Protein AF-A0A1G1KZN9-F1 (afdb_monomer)

Sequence (54 aa):
MFGLGFQEVLVILLVAVLIFGAGRLPEIGKALGKAIREFKKAVDGSTETKEEKK

Secondary structure (DSSP, 8-state):
-----HHHHHHHHHHHHHHH-TTHHHHHHHHHHHHHHHHHHHHHTTT-------

Organism: NCBI:txid1801832

Mean predicted aligned error: 9.11 Å

InterPro domains:
  IPR003369 Sec-independent protein translocase protein TatA/B/E [PF02416] (2-45)
  IPR006312 Sec-independent protein translocase protein TatA/E [MF_00236] (1-52)
  IPR006312 Sec-independent protein translocase protein TatA/E [TIGR01411] (3-46)

Foldseek 3Di:
DDDCDPVNVVVVVVVVCVVQNPVRVVVVVVVVVVVVVVVCCVVCVVPDDDPPDD

Structure (mmCIF, N/CA/C/O backbone):
data_AF-A0A1G1KZN9-F1
#
_entry.id   AF-A0A1G1KZN9-F1
#
loop_
_atom_site.group_PDB
_atom_site.id
_atom_site.type_symbol
_atom_site.label_atom_id
_atom_site.label_alt_id
_atom_site.label_comp_id
_atom_site.label_asym_id
_atom_site.label_entity_id
_atom_site.label_seq_id
_atom_site.pdbx_PDB_ins_code
_atom_site.Cartn_x
_atom_site.Cartn_y
_atom_site.Cartn_z
_atom_site.occupancy
_atom_site.B_iso_or_equiv
_atom_site.auth_seq_id
_atom_site.auth_comp_id
_atom_site.auth_asym_id
_atom_site.auth_atom_id
_atom_site.pdbx_PDB_model_num
ATOM 1 N N . MET A 1 1 ? 21.859 -17.075 -6.022 1.00 55.03 1 MET A N 1
ATOM 2 C CA . MET A 1 1 ? 22.191 -15.995 -6.979 1.00 55.03 1 MET A CA 1
ATOM 3 C C . MET A 1 1 ? 20.928 -15.482 -7.679 1.00 55.03 1 MET A C 1
ATOM 5 O O . MET A 1 1 ? 20.893 -15.493 -8.891 1.00 55.03 1 MET A O 1
ATOM 9 N N . PHE A 1 2 ? 19.891 -15.063 -6.947 1.00 63.50 2 PHE A N 1
ATOM 10 C CA . PHE A 1 2 ? 18.693 -14.402 -7.500 1.00 63.50 2 PHE A CA 1
ATOM 11 C C . PHE A 1 2 ? 17.927 -13.792 -6.317 1.00 63.50 2 PHE A C 1
ATOM 13 O O . PHE A 1 2 ? 16.946 -14.341 -5.829 1.00 63.50 2 PHE A O 1
ATOM 20 N N . GLY A 1 3 ? 18.474 -12.718 -5.751 1.00 71.44 3 GLY A N 1
ATOM 21 C CA . GLY A 1 3 ? 17.687 -11.833 -4.899 1.00 71.44 3 GLY A CA 1
ATOM 22 C C . GLY A 1 3 ? 17.031 -10.826 -5.826 1.00 71.44 3 GLY A C 1
ATOM 23 O O . GLY A 1 3 ? 17.730 -10.267 -6.666 1.00 71.44 3 GLY A O 1
ATOM 24 N N . LEU A 1 4 ? 15.717 -10.629 -5.718 1.00 79.31 4 LEU A N 1
ATOM 25 C CA . LEU A 1 4 ? 15.065 -9.506 -6.386 1.00 79.31 4 LEU A CA 1
ATOM 26 C C . LEU A 1 4 ? 15.729 -8.228 -5.874 1.00 79.31 4 LEU A C 1
ATOM 28 O O . LEU A 1 4 ? 15.572 -7.866 -4.706 1.00 79.31 4 LEU A O 1
ATOM 32 N N . GLY A 1 5 ? 16.538 -7.602 -6.721 1.00 89.62 5 GLY A N 1
ATOM 33 C CA . GLY A 1 5 ? 17.169 -6.338 -6.411 1.00 89.62 5 GLY A CA 1
ATOM 34 C C . GLY A 1 5 ? 16.136 -5.220 -6.423 1.00 89.62 5 GLY A C 1
ATOM 35 O O . GLY A 1 5 ? 15.013 -5.351 -6.919 1.00 89.62 5 GLY A O 1
ATOM 36 N N . PHE A 1 6 ? 16.532 -4.079 -5.864 1.00 92.12 6 PHE A N 1
ATOM 37 C CA . PHE A 1 6 ? 15.690 -2.885 -5.856 1.00 92.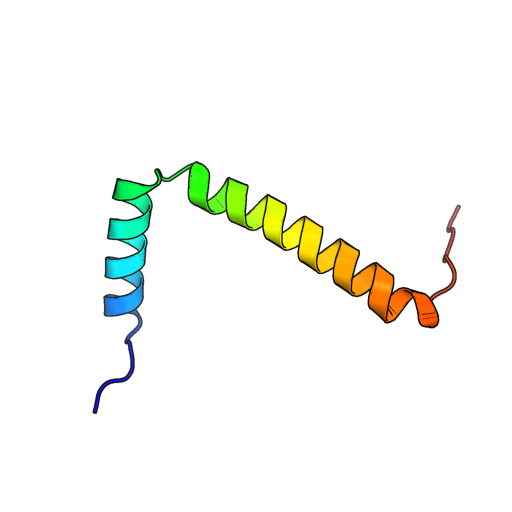12 6 PHE A CA 1
ATOM 38 C C . PHE A 1 6 ? 15.254 -2.488 -7.276 1.00 92.12 6 PHE A C 1
ATOM 40 O O . PHE A 1 6 ? 14.122 -2.058 -7.484 1.00 92.12 6 PHE A O 1
ATOM 47 N N . GLN A 1 7 ? 16.133 -2.690 -8.260 1.00 91.94 7 GLN A N 1
ATOM 48 C CA . GLN A 1 7 ? 15.888 -2.347 -9.654 1.00 91.94 7 GLN A CA 1
ATOM 49 C C . GLN A 1 7 ? 14.812 -3.240 -10.290 1.00 91.94 7 GLN A C 1
ATOM 51 O O . GLN A 1 7 ? 13.907 -2.724 -10.942 1.00 91.94 7 GLN A O 1
ATOM 56 N N . GLU A 1 8 ? 14.844 -4.555 -10.057 1.00 91.88 8 GLU A N 1
ATOM 57 C CA . GLU A 1 8 ? 13.822 -5.484 -10.550 1.00 91.88 8 GLU A CA 1
ATOM 58 C C . GLU A 1 8 ? 12.451 -5.195 -9.931 1.00 91.88 8 GLU A C 1
ATOM 60 O O . GLU A 1 8 ? 11.445 -5.161 -10.642 1.00 91.88 8 GLU A O 1
ATOM 65 N N . VAL A 1 9 ? 12.405 -4.921 -8.621 1.00 93.44 9 VAL A N 1
ATOM 66 C CA . VAL A 1 9 ? 11.161 -4.541 -7.934 1.00 93.44 9 VAL A CA 1
ATOM 67 C C . VAL A 1 9 ? 10.584 -3.254 -8.526 1.00 93.44 9 VAL A C 1
ATOM 69 O O . VAL A 1 9 ? 9.375 -3.176 -8.746 1.00 93.44 9 VAL A O 1
ATOM 72 N N . LEU A 1 10 ? 11.429 -2.268 -8.841 1.00 93.56 10 LEU A N 1
ATOM 73 C CA . LEU A 1 10 ? 10.994 -1.009 -9.446 1.00 93.56 10 LEU A CA 1
ATOM 74 C C . LEU A 1 10 ? 10.374 -1.222 -10.837 1.00 93.56 10 LEU A C 1
ATOM 76 O O . LEU A 1 10 ? 9.339 -0.634 -11.144 1.00 93.56 10 LEU A O 1
ATOM 80 N N . VAL A 1 11 ? 10.975 -2.085 -11.662 1.00 94.94 11 VAL A N 1
ATOM 81 C CA . VAL A 1 11 ? 10.458 -2.422 -13.000 1.00 94.94 11 VAL A CA 1
ATOM 82 C C . VAL A 1 11 ? 9.112 -3.136 -12.902 1.00 94.94 11 VAL A C 1
ATOM 84 O O . VAL A 1 11 ? 8.172 -2.771 -13.607 1.00 94.94 11 VAL A O 1
ATOM 87 N N . ILE A 1 12 ? 8.981 -4.111 -11.998 1.00 93.50 12 ILE A N 1
ATOM 88 C CA . ILE A 1 12 ? 7.709 -4.810 -11.762 1.00 93.50 12 ILE A CA 1
ATOM 89 C C . ILE A 1 12 ? 6.634 -3.819 -11.309 1.00 93.50 12 ILE A C 1
ATOM 91 O O . ILE A 1 12 ? 5.509 -3.854 -11.807 1.00 93.50 12 ILE A O 1
ATOM 95 N N . LEU A 1 13 ? 6.981 -2.910 -10.398 1.00 92.94 13 LEU A N 1
ATOM 96 C CA . LEU A 1 13 ? 6.065 -1.892 -9.896 1.00 92.94 13 LEU A CA 1
ATOM 97 C C . LEU A 1 13 ? 5.625 -0.936 -11.010 1.00 92.94 13 LEU A C 1
ATOM 99 O O . LEU A 1 13 ? 4.445 -0.606 -11.092 1.00 92.94 13 LEU A O 1
ATOM 103 N N . LEU A 1 14 ? 6.533 -0.555 -11.911 1.00 94.56 14 LEU A N 1
ATOM 104 C CA . LEU A 1 14 ? 6.205 0.257 -13.082 1.00 94.56 14 LEU A CA 1
ATOM 105 C C . LEU A 1 14 ? 5.213 -0.463 -14.009 1.00 94.56 14 LEU A C 1
ATOM 107 O O . LEU A 1 14 ? 4.206 0.123 -14.401 1.00 94.56 14 LEU A O 1
ATOM 111 N N . VAL A 1 15 ? 5.447 -1.742 -14.314 1.00 95.06 15 VAL A N 1
ATOM 112 C CA . VAL A 1 15 ? 4.533 -2.551 -15.141 1.00 95.06 15 VAL A CA 1
ATOM 113 C C . VAL A 1 15 ? 3.171 -2.712 -14.462 1.00 95.06 15 VAL A C 1
ATOM 115 O O . VAL A 1 15 ? 2.137 -2.542 -15.106 1.00 95.06 15 VAL A O 1
ATOM 118 N N . ALA A 1 16 ? 3.145 -2.967 -13.153 1.00 93.69 16 ALA A N 1
ATOM 11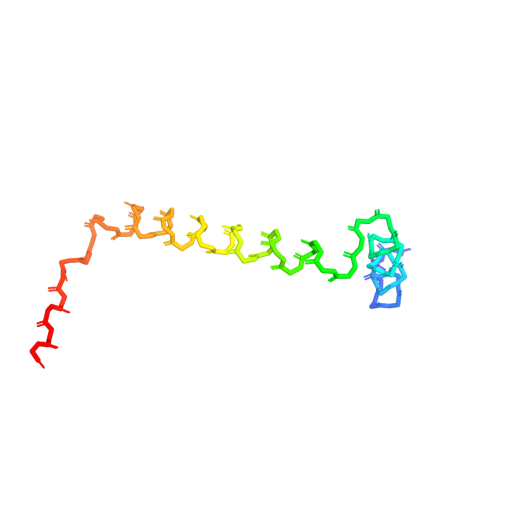9 C CA . ALA A 1 16 ? 1.907 -3.043 -12.385 1.00 93.69 16 ALA A CA 1
ATOM 120 C C . ALA A 1 16 ? 1.129 -1.717 -12.438 1.00 93.69 16 ALA A C 1
ATOM 122 O O . ALA A 1 16 ? -0.083 -1.719 -12.640 1.00 93.69 16 ALA A O 1
ATOM 123 N N . VAL A 1 17 ? 1.816 -0.578 -12.331 1.00 94.00 17 VAL A N 1
ATOM 124 C CA . VAL A 1 17 ? 1.209 0.753 -12.471 1.00 94.00 17 VAL A CA 1
ATOM 125 C C . VAL A 1 17 ? 0.649 0.983 -13.875 1.00 94.00 17 VAL A C 1
ATOM 127 O O . VAL A 1 17 ? -0.392 1.620 -13.993 1.00 94.00 17 VAL A O 1
ATOM 130 N N . LEU A 1 18 ? 1.274 0.465 -14.934 1.00 94.25 18 LEU A 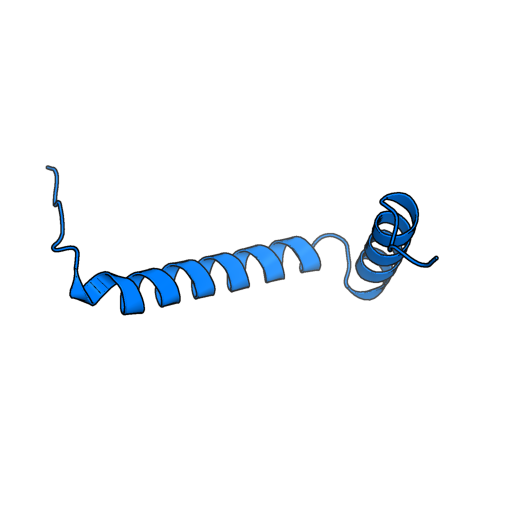N 1
ATOM 131 C CA . LEU A 1 18 ? 0.736 0.579 -16.295 1.00 94.25 18 LEU A CA 1
ATOM 132 C C . LEU A 1 18 ? -0.537 -0.255 -16.495 1.00 94.25 18 LEU A C 1
ATOM 134 O O . LEU A 1 18 ? -1.462 0.205 -17.157 1.00 94.25 18 LEU A O 1
ATOM 138 N N . ILE A 1 19 ? -0.603 -1.452 -15.906 1.00 94.31 19 ILE A N 1
ATOM 139 C CA . ILE A 1 19 ? -1.764 -2.351 -16.021 1.00 94.31 19 ILE A CA 1
ATOM 140 C C . ILE A 1 19 ? -2.934 -1.858 -15.162 1.00 94.31 19 I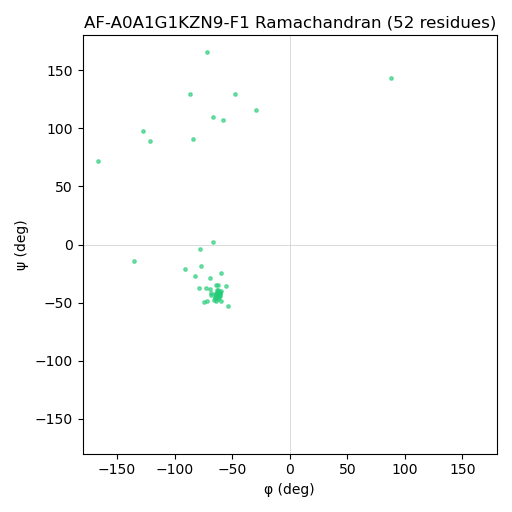LE A C 1
ATOM 142 O O . ILE A 1 19 ? -4.068 -1.779 -15.628 1.00 94.31 19 ILE A O 1
ATOM 146 N N . PHE A 1 20 ? -2.668 -1.542 -13.894 1.00 91.88 20 PHE A N 1
ATOM 147 C CA . PHE A 1 20 ? -3.702 -1.178 -12.925 1.00 91.88 20 PHE A CA 1
ATOM 148 C C . PHE A 1 20 ? -3.980 0.331 -12.880 1.00 91.88 20 PHE A C 1
ATOM 150 O O . PHE A 1 20 ? -5.048 0.747 -12.438 1.00 91.88 20 PHE A O 1
ATOM 157 N N . GLY A 1 21 ? -3.047 1.164 -13.337 1.00 89.31 21 GLY A N 1
ATOM 158 C CA . GLY A 1 21 ? -3.091 2.620 -13.224 1.00 89.31 21 GLY A CA 1
ATOM 159 C C . GLY A 1 21 ? -2.485 3.137 -11.912 1.00 89.31 21 GLY A C 1
ATOM 160 O O . GLY A 1 21 ? -2.684 2.567 -10.835 1.00 89.31 21 GLY A O 1
ATOM 161 N N . ALA A 1 22 ? -1.798 4.284 -11.979 1.00 87.75 22 ALA A N 1
ATOM 162 C CA . ALA A 1 22 ? -1.115 4.902 -10.833 1.00 87.75 22 ALA A CA 1
ATOM 163 C C . ALA A 1 22 ? -2.051 5.260 -9.662 1.00 87.75 22 ALA A C 1
ATOM 165 O O . ALA A 1 22 ? -1.612 5.320 -8.518 1.00 87.75 22 ALA A O 1
ATOM 166 N N . GLY A 1 23 ? -3.344 5.470 -9.935 1.00 86.19 23 GLY A N 1
ATOM 167 C CA . GLY A 1 23 ? -4.352 5.762 -8.913 1.00 86.19 23 GLY A CA 1
ATOM 168 C C . GLY A 1 23 ? -4.904 4.530 -8.187 1.00 86.19 23 GLY A C 1
ATOM 169 O O . GLY A 1 23 ? -5.296 4.643 -7.028 1.00 86.19 23 GLY A O 1
ATOM 170 N N . ARG A 1 24 ? -4.908 3.346 -8.818 1.00 89.12 24 ARG A N 1
ATOM 171 C CA . ARG A 1 24 ? -5.528 2.140 -8.237 1.00 89.12 24 ARG A CA 1
ATOM 172 C C . ARG A 1 24 ? -4.658 1.477 -7.177 1.00 89.12 24 ARG A C 1
ATOM 174 O O . ARG A 1 24 ? -5.181 1.038 -6.159 1.00 89.12 24 ARG A O 1
ATOM 181 N N . LEU A 1 25 ? -3.338 1.458 -7.362 1.00 90.50 25 LEU A N 1
ATOM 182 C CA . LEU A 1 25 ? -2.397 0.943 -6.357 1.00 90.50 25 LEU A CA 1
ATOM 183 C C . LEU A 1 25 ? -2.567 1.598 -4.968 1.00 90.50 25 LEU A C 1
ATOM 185 O O . LEU A 1 25 ? -2.745 0.867 -3.991 1.00 90.50 25 LEU A O 1
ATOM 189 N N . PRO A 1 26 ? -2.551 2.940 -4.832 1.00 89.44 26 PRO A N 1
ATOM 190 C CA . PRO A 1 26 ? -2.738 3.587 -3.535 1.00 89.44 26 PRO A CA 1
ATOM 191 C C . PRO A 1 26 ? -4.164 3.433 -2.990 1.00 89.44 26 PRO A C 1
ATOM 193 O O . PRO A 1 26 ? -4.342 3.406 -1.775 1.00 89.44 26 PRO A O 1
ATOM 196 N N . GLU A 1 27 ? -5.178 3.311 -3.848 1.00 93.31 27 GLU A N 1
ATOM 197 C CA . GLU A 1 27 ? -6.563 3.043 -3.438 1.00 93.31 27 GLU A CA 1
ATOM 198 C C . GLU A 1 27 ? -6.696 1.651 -2.793 1.00 93.31 27 GLU A C 1
ATOM 200 O O . GLU A 1 27 ? -7.201 1.533 -1.673 1.00 93.31 27 GLU A O 1
ATOM 205 N N . ILE A 1 28 ? -6.135 0.619 -3.436 1.00 92.38 28 ILE A N 1
ATOM 206 C CA . ILE A 1 28 ? -6.067 -0.751 -2.907 1.00 92.38 28 ILE A CA 1
ATOM 207 C C . ILE A 1 28 ? -5.244 -0.781 -1.614 1.00 92.38 28 ILE A C 1
ATOM 209 O O . ILE A 1 28 ? -5.685 -1.350 -0.619 1.00 92.38 28 ILE A O 1
ATOM 213 N N . GLY A 1 29 ? -4.086 -0.116 -1.581 1.00 93.44 29 GLY A N 1
ATOM 214 C CA . GLY A 1 29 ? -3.249 -0.026 -0.382 1.00 93.44 29 GLY A CA 1
ATOM 215 C C . GLY A 1 29 ? -3.963 0.632 0.804 1.00 93.44 29 GLY A C 1
ATOM 216 O O . GLY A 1 29 ? -3.861 0.146 1.928 1.00 93.44 29 GLY A O 1
ATOM 217 N N . LYS A 1 30 ? -4.745 1.695 0.568 1.00 94.88 30 LYS A N 1
ATOM 218 C CA . LYS A 1 30 ? -5.575 2.334 1.605 1.00 94.88 30 LYS A CA 1
ATOM 219 C C . LYS A 1 30 ? -6.662 1.394 2.125 1.00 94.88 30 LYS A C 1
ATOM 221 O O . LYS A 1 30 ? -6.851 1.312 3.338 1.00 94.88 30 LYS A O 1
ATOM 226 N N . ALA A 1 31 ? -7.358 0.686 1.235 1.00 95.75 31 ALA A N 1
ATOM 227 C CA . ALA A 1 31 ? -8.401 -0.267 1.611 1.00 95.75 31 ALA A CA 1
ATOM 228 C C . ALA A 1 31 ? -7.830 -1.445 2.419 1.00 95.75 31 ALA A C 1
ATOM 230 O O . ALA A 1 31 ? -8.324 -1.742 3.507 1.00 95.75 31 ALA A O 1
ATOM 231 N N . LEU A 1 32 ? -6.738 -2.051 1.939 1.00 96.25 32 LEU A N 1
ATOM 232 C CA . LEU A 1 32 ? -6.026 -3.123 2.636 1.00 96.25 32 LEU A CA 1
ATOM 233 C C . LEU A 1 32 ? -5.458 -2.647 3.974 1.00 96.25 32 LEU A C 1
ATOM 235 O O . LEU A 1 32 ? -5.607 -3.334 4.976 1.00 96.25 3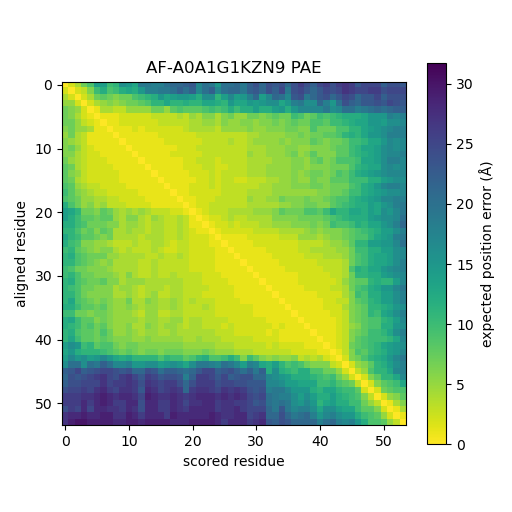2 LEU A O 1
ATOM 239 N N . GLY A 1 33 ? -4.862 -1.455 4.031 1.00 94.88 33 GLY A N 1
ATOM 240 C CA . GLY A 1 33 ? -4.338 -0.886 5.272 1.00 94.88 33 GLY A CA 1
ATOM 241 C C . GLY A 1 33 ? -5.429 -0.653 6.317 1.00 94.88 33 GLY A C 1
ATOM 242 O O . GLY A 1 33 ? -5.230 -0.940 7.498 1.00 94.88 33 GLY A O 1
ATOM 243 N N . LYS A 1 34 ? -6.611 -0.190 5.890 1.00 95.62 34 LYS A N 1
ATOM 244 C CA . LYS A 1 34 ? -7.776 -0.059 6.770 1.00 95.62 34 LYS A CA 1
ATOM 245 C C . LYS A 1 34 ? -8.251 -1.426 7.268 1.00 95.62 34 LYS A C 1
ATOM 247 O O . LYS A 1 34 ? -8.428 -1.583 8.473 1.00 95.62 34 LYS A O 1
ATOM 252 N N . ALA A 1 35 ? -8.365 -2.409 6.374 1.00 96.00 35 ALA A N 1
ATOM 253 C CA . ALA A 1 35 ? -8.756 -3.773 6.722 1.00 96.00 35 ALA A CA 1
ATOM 254 C C . ALA A 1 35 ? -7.765 -4.428 7.698 1.00 96.00 35 ALA A C 1
ATOM 256 O O . ALA A 1 35 ? -8.183 -4.984 8.705 1.00 96.00 35 ALA A O 1
ATOM 257 N N . ILE A 1 36 ? -6.454 -4.299 7.467 1.00 95.56 36 ILE A N 1
ATOM 258 C CA . ILE A 1 36 ? -5.411 -4.812 8.370 1.00 95.56 36 ILE A CA 1
ATOM 259 C C . ILE A 1 36 ? -5.481 -4.110 9.728 1.00 95.56 36 ILE A C 1
ATOM 261 O O . ILE A 1 36 ? -5.349 -4.760 10.759 1.00 95.56 36 ILE A O 1
ATOM 265 N N . ARG A 1 37 ? -5.709 -2.790 9.760 1.00 92.56 37 ARG A N 1
ATOM 266 C CA . ARG A 1 37 ? -5.846 -2.038 11.016 1.00 92.56 37 ARG A CA 1
ATOM 267 C C . ARG A 1 37 ? -7.074 -2.47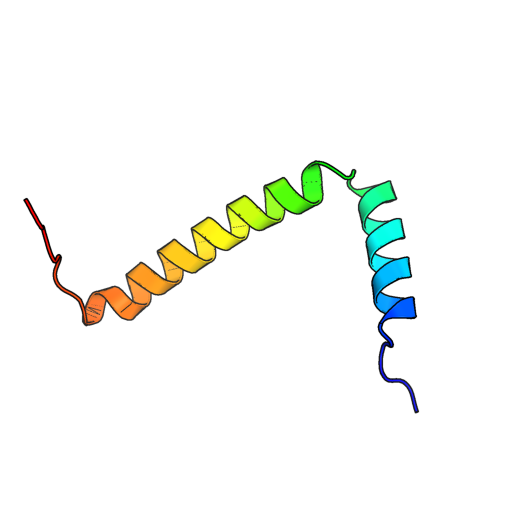5 11.810 1.00 92.56 37 ARG A C 1
ATOM 269 O O . ARG A 1 37 ? -6.986 -2.594 13.026 1.00 92.56 37 ARG A O 1
ATOM 276 N N . GLU A 1 38 ? -8.207 -2.682 11.147 1.00 92.19 38 GLU A N 1
ATOM 277 C CA . GLU A 1 38 ? -9.436 -3.178 11.778 1.00 92.19 38 GLU A CA 1
ATOM 278 C C . GLU A 1 38 ? -9.288 -4.633 12.230 1.00 92.19 38 GLU A C 1
ATOM 280 O O . GLU A 1 38 ? -9.650 -4.950 13.358 1.00 92.19 38 GLU A O 1
ATOM 285 N N . PHE A 1 39 ? -8.661 -5.485 11.416 1.00 93.94 39 PHE A N 1
ATOM 286 C CA . PHE A 1 39 ? -8.326 -6.862 11.776 1.00 93.94 39 PHE A CA 1
ATOM 287 C C . PHE A 1 39 ? -7.414 -6.906 13.004 1.00 93.94 39 PHE A C 1
ATOM 289 O O . PHE A 1 39 ? -7.716 -7.593 13.975 1.00 93.94 39 PHE A O 1
ATOM 296 N N . LYS A 1 40 ? -6.347 -6.100 13.013 1.00 89.44 40 LYS A N 1
ATOM 297 C CA . LYS A 1 40 ? -5.443 -5.975 14.156 1.0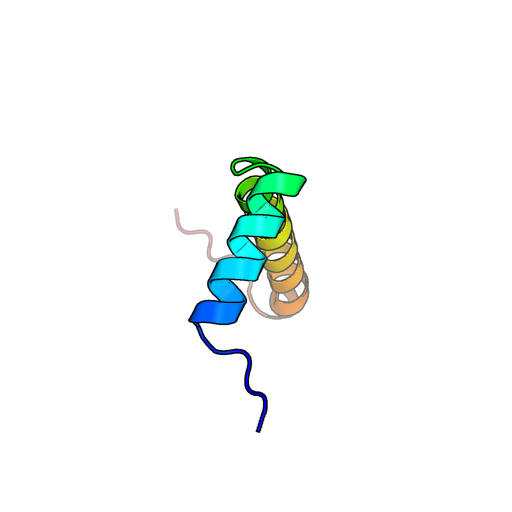0 89.44 40 LYS A CA 1
ATOM 298 C C . LYS A 1 40 ? -6.180 -5.475 15.398 1.00 89.44 40 LYS A C 1
ATOM 300 O O . LYS A 1 40 ? -5.998 -6.047 16.456 1.00 89.44 40 LYS A O 1
ATOM 305 N N . LYS A 1 41 ? -7.071 -4.484 15.279 1.00 88.06 41 LYS A N 1
ATOM 306 C CA . LYS A 1 41 ? -7.922 -4.032 16.397 1.00 88.06 41 LYS A CA 1
ATOM 307 C C . LYS A 1 41 ? -8.877 -5.107 16.911 1.00 88.06 41 LYS A C 1
ATOM 309 O O . LYS A 1 41 ? -9.161 -5.113 18.098 1.00 88.06 41 LYS A O 1
ATOM 314 N N . ALA A 1 42 ? -9.406 -5.969 16.048 1.00 87.81 42 ALA A N 1
ATOM 315 C CA . ALA A 1 42 ? -10.289 -7.057 16.462 1.00 87.81 42 ALA A CA 1
ATOM 316 C C . ALA A 1 42 ? -9.513 -8.171 17.182 1.00 87.81 42 ALA A C 1
ATOM 318 O O . ALA A 1 42 ? -10.002 -8.723 18.162 1.00 87.81 42 ALA A O 1
ATOM 319 N N . VAL A 1 43 ? -8.292 -8.461 16.723 1.00 89.06 43 VAL A N 1
ATOM 320 C CA . VAL A 1 43 ? -7.383 -9.431 17.350 1.00 89.06 43 VAL A CA 1
ATOM 321 C C . VAL A 1 43 ? -6.819 -8.886 18.671 1.00 89.06 43 VAL A C 1
ATOM 323 O O . VAL A 1 43 ? -6.913 -9.554 19.698 1.00 89.06 43 VAL A O 1
ATOM 326 N N . ASP A 1 44 ? -6.314 -7.650 18.676 1.00 83.38 44 ASP A N 1
ATOM 327 C CA . ASP A 1 44 ? -5.744 -6.981 19.857 1.00 83.38 44 ASP A CA 1
ATOM 328 C C . ASP A 1 44 ? -6.825 -6.463 20.822 1.00 83.38 44 ASP A C 1
ATOM 330 O O . ASP A 1 44 ? -6.550 -6.252 21.999 1.00 83.38 44 ASP A O 1
ATOM 334 N N . GLY A 1 45 ? -8.073 -6.308 20.367 1.00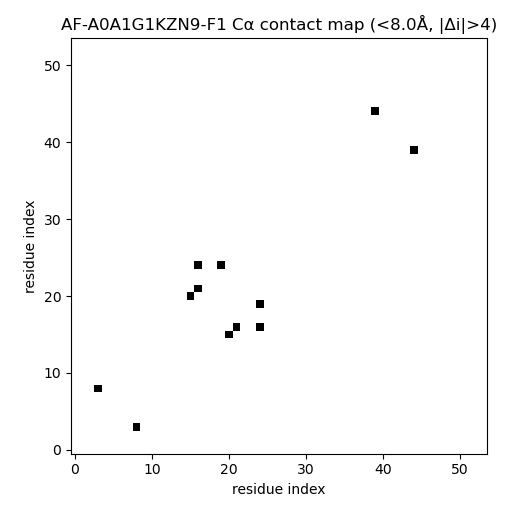 60.31 45 GLY A N 1
ATOM 335 C CA . GLY A 1 45 ? 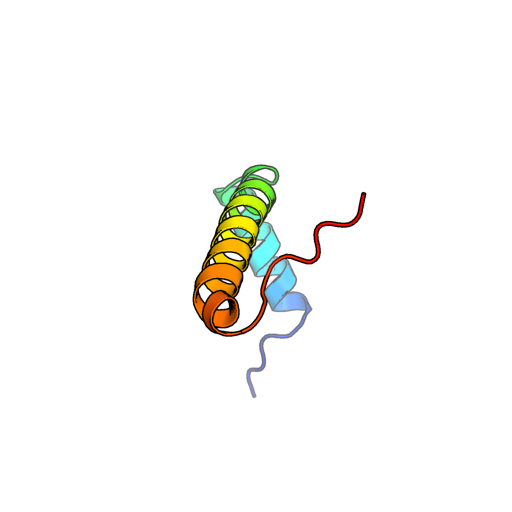-9.244 -5.893 21.153 1.00 60.31 45 GLY A CA 1
ATOM 336 C C . GLY A 1 45 ? -9.686 -6.893 22.225 1.00 60.31 45 GLY A C 1
ATOM 337 O O . GLY A 1 45 ? -10.645 -6.628 22.944 1.00 60.31 45 GLY A O 1
ATOM 338 N N . SER A 1 46 ? -8.958 -8.003 22.379 1.00 57.09 46 SER A N 1
ATOM 339 C CA . SER A 1 46 ? -8.960 -8.797 23.612 1.00 57.09 46 SER A CA 1
ATOM 340 C C . SER A 1 46 ? -8.105 -8.176 24.737 1.00 57.09 46 SER A C 1
ATOM 342 O O . SER A 1 46 ? -8.114 -8.706 25.844 1.00 57.09 46 SER A O 1
ATOM 344 N N . THR A 1 47 ? -7.392 -7.062 24.499 1.00 56.56 47 THR A N 1
ATOM 345 C CA . THR A 1 47 ? -6.416 -6.504 25.461 1.00 56.56 47 THR A CA 1
ATOM 346 C C . THR A 1 47 ? -6.468 -4.985 25.684 1.00 56.56 47 THR A C 1
ATOM 348 O O . THR A 1 47 ? -5.940 -4.544 26.697 1.00 56.56 47 THR A O 1
ATOM 351 N N . GLU A 1 48 ? -7.129 -4.159 24.863 1.00 56.72 48 GLU A N 1
ATOM 352 C CA . GLU A 1 48 ? -7.195 -2.705 25.137 1.00 56.72 48 GLU A CA 1
ATOM 353 C C . GLU A 1 48 ? -8.620 -2.136 25.137 1.00 56.72 48 GLU A C 1
ATOM 355 O O . GLU A 1 48 ? -9.212 -1.781 24.115 1.00 56.72 48 GLU A O 1
ATOM 360 N N . THR A 1 49 ? -9.146 -2.024 26.360 1.00 52.38 49 THR A N 1
ATOM 361 C CA . THR A 1 49 ? -10.192 -1.089 26.775 1.00 52.38 49 THR A CA 1
ATOM 362 C C . THR A 1 49 ? -9.860 0.317 26.280 1.00 52.38 49 THR A C 1
ATOM 364 O O . THR A 1 49 ? -8.768 0.824 26.516 1.00 52.38 49 THR A O 1
ATOM 367 N N . LYS A 1 50 ? -10.840 0.948 25.623 1.00 56.72 50 LYS A N 1
ATOM 368 C CA . LYS A 1 50 ? -10.906 2.382 25.313 1.00 56.72 50 LYS A CA 1
ATOM 369 C C . LYS A 1 50 ? -10.178 3.253 26.353 1.00 56.72 50 LYS A C 1
ATOM 371 O O . LYS A 1 50 ? -10.683 3.417 27.461 1.00 56.72 50 LYS A O 1
ATOM 376 N N . GLU A 1 51 ? -9.122 3.948 25.942 1.00 51.44 51 GLU A N 1
ATOM 377 C CA . GLU A 1 51 ? -8.855 5.281 26.485 1.00 51.44 51 GLU A CA 1
ATOM 378 C C . GLU A 1 51 ? -9.682 6.295 25.695 1.00 51.44 51 GLU A C 1
ATOM 380 O O . GLU A 1 51 ? -9.314 6.817 24.642 1.00 51.44 51 GLU A O 1
ATOM 385 N N . GLU A 1 52 ? -10.877 6.515 26.226 1.00 59.91 52 GLU A N 1
ATOM 386 C CA . GLU A 1 52 ? -11.646 7.727 26.036 1.00 59.91 52 GLU A CA 1
ATOM 387 C C . GLU A 1 52 ? -10.883 8.861 26.733 1.00 59.91 52 GLU A C 1
ATOM 389 O O . GLU A 1 52 ? -10.789 8.895 27.959 1.00 59.91 52 GLU A O 1
ATOM 394 N N . LYS A 1 53 ? -10.299 9.784 25.964 1.00 49.22 53 LYS A N 1
ATOM 395 C CA . LYS A 1 53 ? -9.753 11.026 26.515 1.00 49.22 53 LYS A CA 1
ATOM 396 C C . LYS A 1 53 ? -10.436 12.220 25.853 1.00 49.22 53 LYS A C 1
ATOM 398 O O . LYS A 1 53 ? -10.045 12.648 24.774 1.00 49.22 53 LYS A O 1
ATOM 403 N N . LYS A 1 54 ? -11.544 12.590 26.504 1.00 40.38 54 LYS A N 1
ATOM 404 C CA . LYS A 1 54 ? -12.029 13.937 26.850 1.00 40.38 54 LYS A CA 1
ATOM 405 C C . LYS A 1 54 ? -11.512 15.119 26.032 1.00 40.38 54 LYS A C 1
ATOM 407 O O . LYS A 1 54 ? -10.284 15.349 26.043 1.00 40.38 54 LYS A O 1
#

Radius of gyration: 17.98 Å; Cα contacts (8 Å, |Δi|>4): 6; chains: 1; bounding box: 34×30×43 Å

pLDDT: mean 83.31, std 15.95, range [40.38, 96.25]

Solvent-accessible surface area (backbone atoms only — not comparable to full-atom values): 3356 Å² total; per-residue (Å²): 144,81,74,87,44,74,66,56,53,50,52,52,50,50,54,48,31,71,75,64,32,77,68,44,59,60,52,52,49,52,53,51,50,49,50,52,52,51,50,49,47,62,66,51,54,81,72,61,79,81,83,80,77,132